Protein AF-A0A0Q7A049-F1 (afdb_monomer_lite)

Radius of gyration: 26.66 Å; chains: 1; bounding box: 45×26×70 Å

Sequence (89 aa):
MKSLGNETLKAVDDLVEIGGFASADEAVLAAIEAWHRETDEHAEQLEAIRLRVRRSIDDPRPSLSIEEVDAALDEMMAEPRPVSGRAAR

Secondary structure (DSSP, 8-state):
-PPPPHHHHHHHHHHHHTTS-SSHHHHHHHHHHHHHHHHHHHHHHHHHHHHHHHHHHS--SPP--HHHHHHHHHHHHHS----------

Foldseek 3Di:
DDDDDPVLVVVLVVCVVVVVDVDSVRSVVVVVVVVVVVVVVVVVVVVVVVVVVVCVVPPPDDDDDPVRVVVVVVVVVPDPPPPPDDDPD

Structure (mmCIF, N/CA/C/O backbone):
data_AF-A0A0Q7A049-F1
#
_entry.id   AF-A0A0Q7A049-F1
#
loop_
_atom_site.group_PDB
_atom_site.id
_atom_site.type_symbol
_atom_site.label_atom_id
_atom_site.label_alt_id
_atom_site.label_comp_id
_atom_site.label_asym_id
_atom_site.label_entity_id
_atom_site.label_seq_id
_atom_site.pdbx_PDB_ins_code
_atom_site.Cartn_x
_atom_site.Cartn_y
_atom_site.Cartn_z
_atom_site.occupancy
_atom_site.B_iso_or_equiv
_atom_site.auth_seq_id
_atom_site.auth_comp_id
_atom_site.auth_asym_id
_atom_site.auth_atom_id
_atom_site.pdbx_PDB_model_num
ATOM 1 N N . MET A 1 1 ? 0.424 -7.968 31.524 1.00 45.19 1 MET A N 1
ATOM 2 C CA . MET A 1 1 ? -0.704 -7.495 30.698 1.00 45.19 1 MET A CA 1
ATOM 3 C C . MET A 1 1 ? -0.165 -6.378 29.818 1.00 45.19 1 MET A C 1
ATOM 5 O O . MET A 1 1 ? 0.361 -5.423 30.373 1.00 45.19 1 MET A O 1
ATOM 9 N N . LYS A 1 2 ? -0.138 -6.536 28.488 1.00 59.84 2 LYS A N 1
ATOM 10 C CA . LYS A 1 2 ? 0.267 -5.434 27.599 1.00 59.84 2 LYS A CA 1
ATOM 11 C C . LYS A 1 2 ? -0.904 -4.449 27.550 1.00 59.84 2 LYS 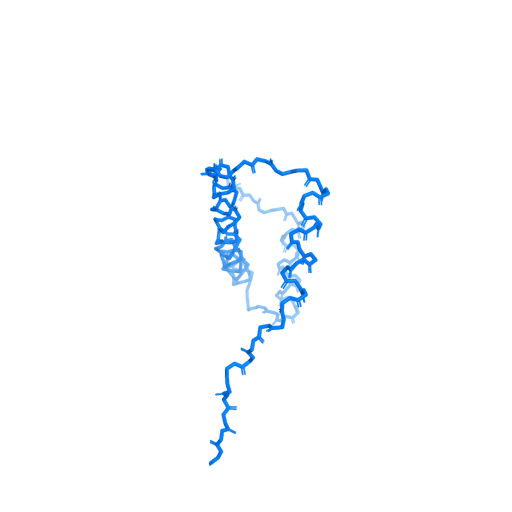A C 1
ATOM 13 O O . LYS A 1 2 ? -1.998 -4.855 27.182 1.00 59.84 2 LYS A O 1
ATOM 18 N N . SER A 1 3 ? -0.681 -3.222 28.010 1.00 79.81 3 SER A N 1
ATOM 19 C CA . SER A 1 3 ? -1.668 -2.140 27.973 1.00 79.81 3 SER A CA 1
ATOM 20 C C . SER A 1 3 ? -1.504 -1.355 26.681 1.00 79.81 3 SER A C 1
ATOM 22 O O . SER A 1 3 ? -0.375 -1.172 26.221 1.00 79.81 3 SER A O 1
ATOM 24 N N . LEU A 1 4 ? -2.612 -0.865 26.132 1.00 82.81 4 LEU A N 1
ATOM 25 C CA . LEU A 1 4 ? -2.572 0.177 25.113 1.00 82.81 4 LEU A CA 1
ATOM 26 C C . LEU A 1 4 ? -1.974 1.460 25.709 1.00 82.81 4 LEU A C 1
ATOM 28 O O . LEU A 1 4 ? -2.059 1.692 26.922 1.00 82.81 4 LEU A O 1
ATOM 32 N N . GLY A 1 5 ? -1.332 2.261 24.857 1.00 91.38 5 GLY A N 1
ATOM 33 C CA . GLY A 1 5 ? -0.836 3.581 25.232 1.00 91.38 5 GLY A CA 1
ATOM 34 C C . GLY A 1 5 ? -1.993 4.533 25.534 1.00 91.38 5 GLY A C 1
ATOM 35 O O . GLY A 1 5 ? -3.088 4.383 24.992 1.00 91.38 5 GLY A O 1
ATOM 36 N N . ASN A 1 6 ? -1.748 5.527 26.389 1.00 90.62 6 ASN A N 1
ATOM 37 C CA . ASN A 1 6 ? -2.776 6.489 26.801 1.00 90.62 6 ASN A CA 1
ATOM 38 C C . ASN A 1 6 ? -3.359 7.271 25.607 1.00 90.62 6 ASN A C 1
ATOM 40 O O . ASN A 1 6 ? -4.544 7.580 25.574 1.00 90.62 6 ASN A O 1
ATOM 44 N N . GLU A 1 7 ? -2.535 7.542 24.594 1.00 92.00 7 GLU A N 1
ATOM 45 C CA . GLU A 1 7 ? -2.962 8.166 23.336 1.00 92.00 7 GLU A CA 1
ATOM 46 C C . GLU A 1 7 ? -3.946 7.294 22.541 1.00 92.00 7 GLU A C 1
ATOM 48 O O . GLU A 1 7 ? -4.934 7.799 22.018 1.00 92.00 7 GLU A O 1
ATOM 53 N N . THR A 1 8 ? -3.713 5.979 22.493 1.00 92.69 8 THR A N 1
ATOM 54 C CA . THR A 1 8 ? -4.570 5.026 21.781 1.00 92.69 8 THR A CA 1
ATOM 55 C C . THR A 1 8 ? -5.910 4.881 22.485 1.00 92.69 8 THR A C 1
ATOM 57 O O . THR A 1 8 ? -6.941 4.871 21.825 1.00 92.69 8 THR A O 1
ATOM 60 N N . LEU A 1 9 ? -5.899 4.814 23.820 1.00 92.06 9 LEU A N 1
ATOM 61 C CA . LEU A 1 9 ? -7.125 4.781 24.617 1.00 92.06 9 LEU A CA 1
ATOM 62 C C . LEU A 1 9 ? -7.953 6.047 24.396 1.00 92.06 9 LEU A C 1
ATOM 64 O O . LEU A 1 9 ? -9.133 5.946 24.085 1.00 92.06 9 LEU A O 1
ATOM 68 N N . LYS A 1 10 ? -7.311 7.221 24.433 1.00 93.88 10 LYS A N 1
ATOM 69 C CA . LYS A 1 10 ? -7.986 8.484 24.135 1.00 93.88 10 LYS A CA 1
ATOM 70 C C . LYS A 1 10 ? -8.601 8.497 22.731 1.00 93.88 10 LYS A C 1
ATOM 72 O O . LYS A 1 10 ? -9.731 8.936 22.577 1.00 93.88 10 LYS A O 1
ATOM 77 N N . ALA A 1 11 ? -7.878 8.027 21.717 1.00 93.69 11 ALA A N 1
ATOM 78 C CA . ALA A 1 11 ? -8.402 7.984 20.354 1.00 93.69 11 ALA A CA 1
ATOM 79 C C . ALA A 1 11 ? -9.622 7.054 20.228 1.00 93.69 11 ALA A C 1
ATOM 81 O O . ALA A 1 11 ? -10.563 7.374 19.508 1.00 93.69 11 ALA A O 1
ATOM 82 N N . VAL A 1 12 ? -9.617 5.919 20.934 1.00 92.88 12 VAL A N 1
ATOM 83 C CA . VAL A 1 12 ? -10.760 4.997 20.978 1.00 92.88 12 VAL A CA 1
ATOM 84 C C . VAL A 1 12 ? -11.953 5.636 21.690 1.00 92.88 12 VAL A C 1
ATOM 86 O O . VAL A 1 12 ? -13.064 5.567 21.169 1.00 92.88 12 VAL A O 1
ATOM 89 N N . ASP A 1 13 ? -11.732 6.303 22.823 1.00 93.00 13 ASP A N 1
ATOM 90 C CA . ASP A 1 13 ? -12.793 7.012 23.546 1.00 93.00 13 ASP A CA 1
ATOM 91 C C . ASP A 1 13 ? -13.398 8.133 22.689 1.00 93.00 13 ASP A C 1
ATOM 93 O O . ASP A 1 13 ? -14.618 8.207 22.554 1.00 93.00 13 ASP A O 1
ATOM 97 N N . ASP A 1 14 ? -12.563 8.937 22.022 1.00 94.50 14 ASP A N 1
ATOM 98 C CA . ASP A 1 14 ? -13.014 10.013 21.133 1.00 94.50 14 ASP A CA 1
ATOM 99 C C . ASP A 1 14 ? -13.912 9.458 19.998 1.00 94.50 14 ASP A C 1
ATOM 101 O O . ASP A 1 14 ? -14.916 10.075 19.639 1.00 94.50 14 ASP A O 1
ATOM 105 N N . LEU A 1 15 ? -13.605 8.270 19.452 1.00 92.38 15 LEU A N 1
ATOM 106 C CA . LEU A 1 15 ? -14.416 7.605 18.417 1.00 92.38 15 LEU A CA 1
ATOM 107 C C . LEU A 1 15 ? -15.786 7.130 18.930 1.00 92.38 15 LEU A C 1
ATOM 109 O O . LEU A 1 15 ? -16.764 7.132 18.176 1.00 92.38 15 LEU A O 1
ATOM 113 N N . VAL A 1 16 ? -15.867 6.730 20.198 1.00 95.31 16 VAL A N 1
ATOM 114 C CA . VAL A 1 16 ? -17.129 6.356 20.851 1.00 95.31 16 VAL A CA 1
ATOM 115 C C . VAL A 1 16 ? -17.944 7.605 21.188 1.00 95.31 16 VAL A C 1
ATOM 117 O O . VAL A 1 16 ? -19.146 7.638 20.928 1.00 95.31 16 VAL A O 1
ATOM 120 N N . GLU A 1 17 ? -17.307 8.662 21.701 1.00 94.25 17 GLU A N 1
ATOM 121 C CA . GLU A 1 17 ? -17.970 9.923 22.064 1.00 94.25 17 GLU A CA 1
ATOM 122 C C . GL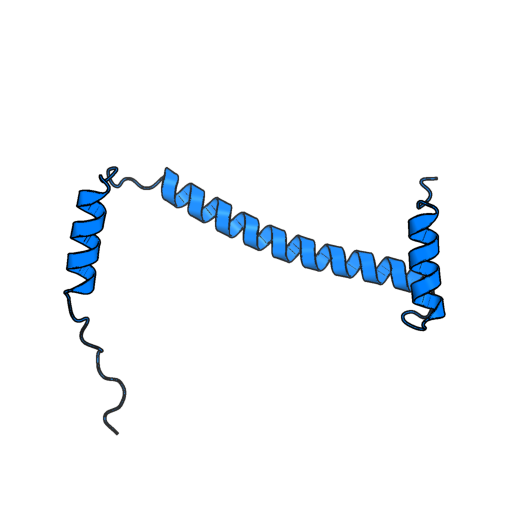U A 1 17 ? -18.656 10.600 20.871 1.00 94.25 17 GLU A C 1
ATOM 124 O O . GLU A 1 17 ? -19.764 11.122 21.008 1.00 94.25 17 GLU A O 1
ATOM 129 N N . ILE A 1 18 ? -18.046 10.553 19.681 1.00 95.69 18 ILE A N 1
ATOM 130 C CA . ILE A 1 18 ? -18.661 11.081 18.451 1.00 95.69 18 ILE A CA 1
ATOM 131 C C . ILE A 1 18 ? -19.750 10.161 17.872 1.00 95.69 18 ILE A C 1
ATOM 133 O O . ILE A 1 18 ? -20.334 10.482 16.836 1.00 95.69 18 ILE A O 1
ATOM 137 N N . GLY A 1 19 ? -20.021 9.021 18.515 1.00 91.50 19 GLY A N 1
ATOM 138 C CA . GLY A 1 19 ? -21.004 8.031 18.077 1.00 91.50 19 GLY A CA 1
ATOM 139 C C . GLY A 1 19 ? -20.555 7.189 16.882 1.00 91.50 19 GLY A C 1
ATOM 140 O O . GLY A 1 19 ? -21.402 6.622 16.194 1.00 91.50 19 GLY A O 1
ATOM 141 N N . GLY A 1 20 ? -19.248 7.117 16.608 1.00 89.50 20 GLY A N 1
ATOM 142 C CA . GLY A 1 20 ? -18.695 6.284 15.537 1.00 89.50 20 GLY A CA 1
ATOM 143 C C . GLY A 1 20 ? -18.802 4.786 15.830 1.00 89.50 20 GLY A C 1
ATOM 144 O O . GLY A 1 20 ? -18.934 3.996 14.899 1.00 89.50 20 GLY A O 1
ATOM 145 N N . PHE A 1 21 ? -18.798 4.410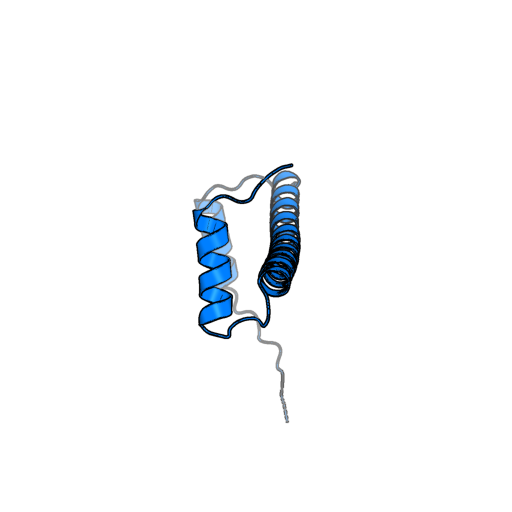 17.113 1.00 94.00 21 PHE A N 1
ATOM 146 C CA . PHE A 1 21 ? -18.964 3.037 17.599 1.00 94.00 21 PHE A CA 1
ATOM 147 C C . PHE A 1 21 ? -19.768 3.026 18.904 1.00 94.00 21 PHE A C 1
ATOM 149 O O . PHE A 1 21 ? -19.746 4.000 19.657 1.00 94.00 21 PHE A O 1
ATOM 156 N N . ALA A 1 22 ? -20.460 1.925 19.203 1.00 92.12 22 ALA A N 1
ATOM 157 C CA . ALA A 1 22 ? -21.251 1.782 20.426 1.00 92.12 22 ALA A CA 1
ATOM 158 C C . ALA A 1 22 ? -20.391 1.449 21.657 1.00 92.12 22 ALA A C 1
ATOM 160 O O . ALA A 1 22 ? -20.857 1.582 22.791 1.00 92.12 22 ALA A O 1
ATOM 161 N N . SER A 1 23 ? -19.149 0.995 21.454 1.00 94.25 23 SER A N 1
ATOM 162 C CA . SER A 1 23 ? -18.202 0.701 22.532 1.00 94.25 23 SER A CA 1
ATOM 163 C C . SER A 1 23 ? -16.744 0.757 22.073 1.00 94.25 23 SER A C 1
ATOM 165 O O . SER A 1 23 ? -16.444 0.646 20.883 1.00 94.25 23 SER A O 1
ATOM 167 N N . ALA A 1 24 ? -15.830 0.872 23.040 1.00 92.31 24 ALA A N 1
ATOM 168 C CA . ALA A 1 24 ? -14.391 0.815 22.796 1.00 92.31 24 ALA A CA 1
ATOM 169 C C . ALA A 1 24 ? -13.952 -0.535 22.195 1.00 92.31 24 ALA A C 1
ATOM 171 O O . ALA A 1 24 ? -13.145 -0.562 21.269 1.00 92.31 24 ALA A O 1
ATOM 172 N N . ASP A 1 25 ? -14.521 -1.647 22.674 1.00 93.19 25 ASP A N 1
ATOM 173 C CA . ASP A 1 25 ? -14.234 -2.990 22.152 1.00 93.19 25 ASP A CA 1
ATOM 174 C C . ASP A 1 25 ? -14.637 -3.121 20.677 1.00 93.19 25 ASP A C 1
ATOM 176 O O . ASP A 1 25 ? -13.880 -3.665 19.874 1.00 93.19 25 ASP A O 1
ATOM 180 N N . GLU A 1 26 ? -15.797 -2.577 20.298 1.00 93.94 26 GLU A N 1
ATOM 181 C CA . GLU A 1 26 ? -16.252 -2.554 18.904 1.00 93.94 26 GLU A CA 1
ATOM 182 C C . GLU A 1 26 ? -15.311 -1.732 18.013 1.00 93.94 26 GLU A C 1
ATOM 184 O O . GLU A 1 26 ? -14.928 -2.193 16.938 1.00 93.94 26 GLU A O 1
ATOM 189 N N . ALA A 1 27 ? -14.878 -0.556 18.478 1.00 93.69 27 ALA A N 1
ATOM 190 C CA . ALA A 1 27 ? -13.930 0.284 17.749 1.00 93.69 27 ALA A CA 1
ATOM 191 C C . ALA A 1 27 ? -12.585 -0.430 17.516 1.00 93.69 27 ALA A C 1
ATOM 193 O O . ALA A 1 27 ? -12.020 -0.372 16.422 1.00 93.69 27 ALA A O 1
ATOM 194 N N . VAL A 1 28 ? -12.080 -1.146 18.527 1.00 93.25 28 VAL A N 1
ATOM 195 C CA . VAL A 1 28 ? -10.829 -1.912 18.423 1.00 93.25 28 VAL A CA 1
ATOM 196 C C . VAL A 1 28 ? -10.980 -3.106 17.479 1.00 93.25 28 VAL A C 1
ATOM 198 O O . VAL A 1 28 ? -10.098 -3.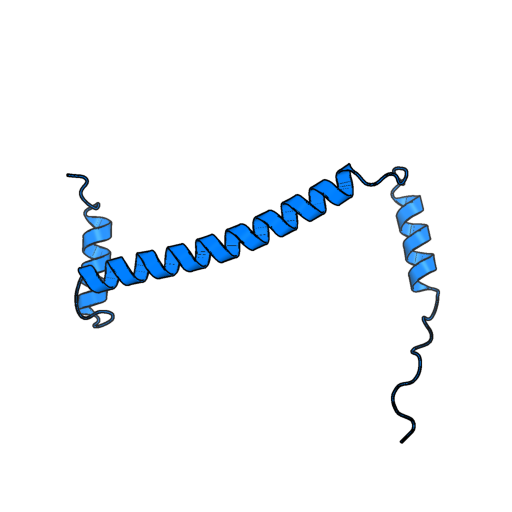333 16.650 1.00 93.25 28 VAL A O 1
ATOM 201 N N . LEU A 1 29 ? -12.086 -3.853 17.558 1.00 93.88 29 LEU A N 1
ATOM 202 C CA . LEU A 1 29 ? -12.356 -4.966 16.642 1.00 93.88 29 LEU A CA 1
ATOM 203 C C . LEU A 1 29 ? -12.449 -4.486 15.189 1.00 93.88 29 LEU A C 1
ATOM 205 O O . LEU A 1 29 ? -11.801 -5.063 14.316 1.00 93.88 29 LEU A O 1
ATOM 209 N N . ALA A 1 30 ? -13.163 -3.387 14.940 1.00 94.19 30 ALA A N 1
ATOM 210 C CA . ALA A 1 30 ? -13.268 -2.790 13.613 1.00 94.19 30 ALA A CA 1
ATOM 211 C C . ALA A 1 30 ? -11.900 -2.347 13.061 1.00 94.19 30 ALA A C 1
ATOM 213 O O . ALA A 1 30 ? -11.608 -2.555 11.882 1.00 94.19 30 ALA A O 1
ATOM 214 N N . ALA A 1 31 ? -11.032 -1.783 13.908 1.00 92.56 31 ALA A N 1
ATOM 215 C CA . ALA A 1 31 ? -9.672 -1.419 13.515 1.00 92.56 31 ALA A CA 1
ATOM 216 C C . ALA A 1 31 ? -8.823 -2.647 13.138 1.00 92.56 31 ALA A C 1
ATOM 218 O O . ALA A 1 31 ? -8.081 -2.607 12.156 1.00 92.56 31 ALA A O 1
ATOM 219 N N . ILE A 1 32 ? -8.953 -3.753 13.878 1.00 93.12 32 ILE A N 1
ATOM 220 C CA . ILE A 1 32 ? -8.266 -5.018 13.575 1.00 93.12 32 ILE A CA 1
ATOM 221 C C . ILE A 1 32 ? -8.760 -5.605 12.245 1.00 93.12 32 ILE A C 1
ATOM 223 O O . ILE A 1 32 ? -7.949 -6.040 11.429 1.00 93.12 32 ILE A O 1
ATOM 227 N N . GLU A 1 33 ? -10.069 -5.594 11.991 1.00 92.62 33 GLU A N 1
ATOM 228 C CA . GLU A 1 33 ? -10.637 -6.069 10.722 1.00 92.62 33 GLU A CA 1
ATOM 229 C C . GLU A 1 33 ? -10.184 -5.225 9.525 1.00 92.62 33 GLU A C 1
ATOM 231 O O . GLU A 1 33 ? -9.855 -5.769 8.467 1.00 92.62 33 GLU A O 1
ATOM 236 N N . ALA A 1 34 ? -10.142 -3.899 9.685 1.00 92.75 34 ALA A N 1
ATOM 237 C CA . ALA A 1 34 ? -9.626 -2.995 8.663 1.00 92.75 34 ALA A CA 1
ATOM 238 C C . ALA A 1 34 ? -8.145 -3.277 8.368 1.00 92.75 34 ALA A C 1
ATOM 240 O O . ALA A 1 34 ? -7.766 -3.407 7.205 1.00 92.75 34 ALA A O 1
ATOM 241 N N . TRP A 1 35 ? -7.337 -3.461 9.415 1.00 89.94 35 TRP A N 1
ATOM 242 C CA . TRP A 1 35 ? -5.926 -3.813 9.285 1.00 89.94 35 TRP A CA 1
ATOM 243 C C . TRP A 1 35 ? -5.713 -5.145 8.559 1.00 89.94 35 TRP A C 1
ATOM 245 O O . TRP A 1 35 ? -4.844 -5.243 7.694 1.00 89.94 35 TRP A O 1
ATOM 255 N N . HIS A 1 36 ? -6.499 -6.176 8.884 1.00 88.56 36 HIS A N 1
ATOM 256 C CA . HIS A 1 36 ? -6.409 -7.469 8.200 1.00 88.56 36 HIS A CA 1
ATOM 257 C C . HIS A 1 36 ? -6.694 -7.342 6.704 1.00 88.56 36 HIS A C 1
ATOM 259 O O . HIS A 1 36 ? -5.921 -7.848 5.896 1.00 88.56 36 HIS A O 1
ATOM 265 N N . ARG A 1 37 ? -7.744 -6.603 6.339 1.00 88.44 37 ARG A N 1
ATOM 266 C CA . ARG A 1 37 ? -8.101 -6.357 4.937 1.00 88.44 37 ARG A CA 1
ATOM 267 C C . ARG A 1 37 ? -6.988 -5.643 4.173 1.00 88.44 37 ARG A C 1
ATOM 269 O O . ARG A 1 37 ? -6.614 -6.078 3.091 1.00 88.44 37 ARG A O 1
ATOM 276 N N . GLU A 1 38 ? -6.434 -4.583 4.756 1.00 87.12 38 GLU A N 1
ATOM 277 C CA . GLU A 1 38 ? -5.322 -3.840 4.157 1.00 87.12 38 GLU A CA 1
ATOM 278 C C . GLU A 1 38 ? -4.070 -4.722 4.022 1.00 87.12 38 GLU A C 1
ATOM 280 O O . GLU A 1 38 ? -3.412 -4.721 2.981 1.00 87.12 38 GLU A O 1
ATOM 285 N N . THR A 1 39 ? -3.776 -5.534 5.042 1.00 84.38 39 THR A N 1
ATOM 286 C CA . THR A 1 39 ? -2.641 -6.468 5.038 1.00 84.38 39 THR A CA 1
ATOM 287 C C . THR A 1 39 ? -2.762 -7.501 3.918 1.00 84.38 39 THR A C 1
ATOM 289 O O . THR A 1 39 ? -1.764 -7.785 3.252 1.00 84.38 39 THR A O 1
ATOM 292 N N . ASP A 1 40 ? -3.959 -8.038 3.682 1.00 82.31 40 ASP A N 1
ATOM 293 C CA . ASP A 1 40 ? -4.205 -9.011 2.614 1.00 82.31 40 ASP A CA 1
ATOM 294 C C . ASP A 1 40 ? -4.023 -8.372 1.225 1.00 82.31 40 ASP A C 1
ATOM 296 O O . ASP A 1 40 ? -3.290 -8.902 0.387 1.00 82.31 40 ASP A O 1
ATOM 300 N N . GLU A 1 41 ? -4.582 -7.179 1.001 1.00 81.19 41 GLU A N 1
ATOM 301 C CA . GLU A 1 41 ? -4.405 -6.422 -0.249 1.00 81.19 41 GLU A CA 1
ATOM 302 C C . GLU A 1 41 ? -2.924 -6.083 -0.514 1.00 81.19 41 GLU A C 1
ATOM 304 O O . GLU A 1 41 ? -2.424 -6.179 -1.642 1.00 81.19 41 GLU A O 1
ATOM 309 N N . HIS A 1 42 ? -2.183 -5.729 0.538 1.00 81.81 42 HIS A N 1
ATOM 310 C CA . HIS A 1 42 ? -0.754 -5.431 0.447 1.00 81.81 42 HIS A CA 1
ATOM 311 C C . HIS A 1 42 ? 0.081 -6.686 0.171 1.00 81.81 42 HIS A C 1
ATOM 313 O O . HIS A 1 42 ? 1.080 -6.617 -0.553 1.00 81.81 42 HIS A O 1
ATOM 319 N N . ALA A 1 43 ? -0.321 -7.841 0.709 1.00 86.56 43 ALA A N 1
ATOM 320 C CA . ALA A 1 43 ? 0.335 -9.113 0.434 1.00 86.56 43 ALA A CA 1
ATOM 321 C C . ALA A 1 43 ? 0.196 -9.502 -1.046 1.00 86.56 43 ALA A C 1
ATOM 323 O O . ALA A 1 43 ? 1.190 -9.873 -1.675 1.00 86.56 43 ALA A O 1
ATOM 324 N N . GLU A 1 44 ? -0.993 -9.344 -1.632 1.00 86.94 44 GLU A N 1
ATOM 325 C CA . GLU A 1 44 ? -1.227 -9.600 -3.059 1.00 86.94 44 GLU A CA 1
ATOM 326 C C . GLU A 1 44 ? -0.388 -8.680 -3.955 1.00 86.94 44 GLU A C 1
ATOM 328 O O . GLU A 1 44 ? 0.262 -9.139 -4.903 1.00 86.94 44 GLU A O 1
ATOM 333 N N . GLN A 1 45 ? -0.339 -7.383 -3.633 1.00 89.94 45 GLN A N 1
ATOM 334 C CA . GLN A 1 45 ? 0.480 -6.423 -4.371 1.00 89.94 45 GLN A CA 1
ATOM 335 C C . GLN A 1 45 ? 1.971 -6.774 -4.291 1.00 89.94 45 GLN A C 1
ATOM 337 O O . GLN A 1 45 ? 2.687 -6.726 -5.300 1.00 89.94 45 GLN A O 1
ATOM 342 N N . LEU A 1 46 ? 2.448 -7.159 -3.107 1.00 93.62 46 LEU A N 1
ATOM 343 C CA . LEU A 1 46 ? 3.837 -7.545 -2.897 1.00 93.62 46 LEU A CA 1
ATOM 344 C C . LEU A 1 46 ? 4.199 -8.815 -3.678 1.00 93.62 46 LEU A C 1
ATOM 346 O O . LEU A 1 46 ? 5.272 -8.871 -4.284 1.00 93.62 46 LEU A O 1
ATOM 350 N N . GLU A 1 47 ? 3.310 -9.807 -3.721 1.00 94.62 47 GLU A N 1
ATOM 351 C CA . GLU A 1 47 ? 3.504 -11.016 -4.526 1.00 94.62 47 GLU A CA 1
ATOM 352 C C . GLU A 1 47 ? 3.521 -10.714 -6.029 1.00 94.62 47 GLU A C 1
ATOM 354 O O . GLU A 1 47 ? 4.391 -11.214 -6.749 1.00 94.62 47 GLU A O 1
ATOM 359 N N . ALA A 1 48 ? 2.651 -9.823 -6.513 1.00 95.00 48 ALA A N 1
ATOM 360 C CA . ALA A 1 48 ? 2.674 -9.386 -7.908 1.00 95.00 48 ALA A CA 1
ATOM 361 C C . ALA A 1 48 ? 4.016 -8.729 -8.287 1.00 95.00 48 ALA A C 1
ATOM 363 O O . ALA A 1 48 ? 4.577 -9.009 -9.355 1.00 95.00 48 ALA A O 1
ATOM 364 N N . ILE A 1 49 ? 4.573 -7.897 -7.398 1.00 95.69 49 ILE A N 1
ATOM 365 C CA . ILE A 1 49 ? 5.893 -7.278 -7.582 1.00 95.69 49 ILE A CA 1
ATOM 366 C C . ILE A 1 49 ? 6.993 -8.343 -7.575 1.00 95.69 49 ILE A C 1
ATOM 368 O O . ILE A 1 49 ? 7.814 -8.374 -8.495 1.00 95.69 49 ILE A O 1
ATOM 372 N N . ARG A 1 50 ? 7.004 -9.242 -6.582 1.00 96.25 50 ARG A N 1
ATOM 373 C CA . ARG A 1 50 ? 7.992 -10.332 -6.477 1.00 96.25 50 ARG A CA 1
ATOM 374 C C . ARG A 1 50 ? 8.000 -11.206 -7.725 1.00 96.25 50 ARG A C 1
ATOM 376 O O . ARG A 1 50 ? 9.073 -11.513 -8.245 1.00 96.25 50 ARG A O 1
ATOM 383 N N . LEU A 1 51 ? 6.825 -11.552 -8.246 1.00 97.00 51 LEU A N 1
ATOM 384 C CA . LEU A 1 51 ? 6.693 -12.342 -9.464 1.00 97.00 51 LEU A CA 1
ATOM 385 C C . LEU A 1 51 ? 7.223 -11.591 -10.692 1.00 97.00 51 LEU A C 1
ATOM 387 O O . LEU A 1 51 ? 7.925 -12.182 -11.513 1.00 97.00 51 LEU A O 1
ATOM 391 N N . ARG A 1 52 ? 6.934 -10.290 -10.819 1.00 96.94 52 ARG A N 1
ATOM 392 C CA . ARG A 1 52 ? 7.465 -9.454 -11.909 1.00 96.94 52 ARG A CA 1
ATOM 393 C C . ARG A 1 52 ? 8.990 -9.358 -11.858 1.00 96.94 52 ARG A C 1
ATOM 395 O O . ARG A 1 52 ? 9.635 -9.495 -12.893 1.00 96.94 52 ARG A O 1
ATOM 402 N N . VAL A 1 53 ? 9.556 -9.167 -10.668 1.00 97.06 53 VAL A N 1
ATOM 403 C CA . VAL A 1 53 ? 11.011 -9.135 -10.460 1.00 97.06 53 VAL A CA 1
ATOM 404 C C . VAL A 1 53 ? 11.632 -10.479 -10.824 1.00 97.06 53 VAL A C 1
ATOM 406 O O . VAL A 1 53 ? 12.583 -10.512 -11.597 1.00 97.06 53 VAL A O 1
ATOM 409 N N . ARG A 1 54 ? 11.065 -11.593 -10.342 1.00 96.31 54 ARG A N 1
ATOM 410 C CA . ARG A 1 54 ? 11.542 -12.942 -10.676 1.00 96.31 54 ARG A CA 1
ATOM 411 C C . ARG A 1 54 ? 11.557 -13.175 -12.186 1.00 96.31 54 ARG A C 1
ATOM 413 O O . ARG A 1 54 ? 12.583 -1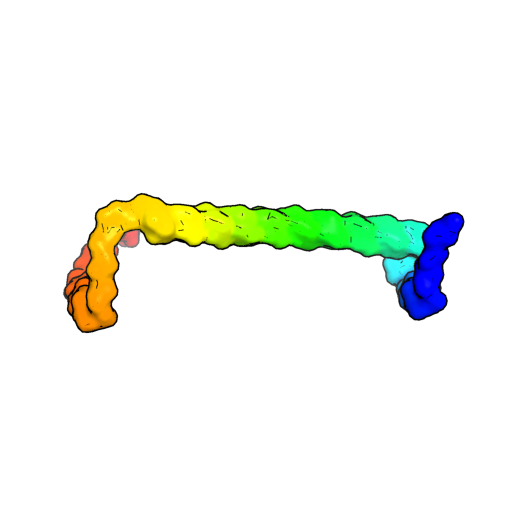3.572 -12.716 1.00 96.31 54 ARG A O 1
ATOM 420 N N . ARG A 1 55 ? 10.464 -12.838 -12.880 1.00 95.81 55 ARG A N 1
ATOM 421 C CA . ARG A 1 55 ? 10.378 -12.932 -14.348 1.00 95.81 55 AR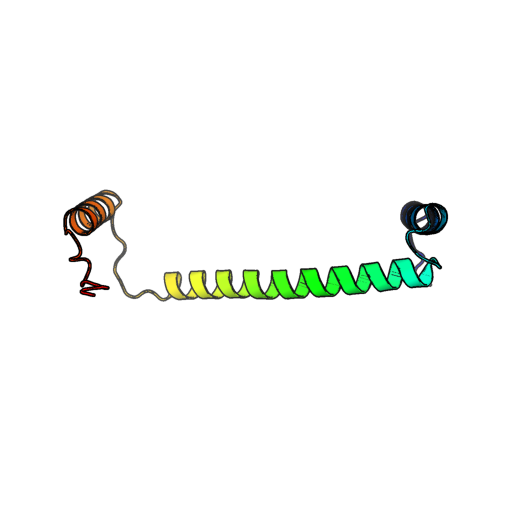G A CA 1
ATOM 422 C C . ARG A 1 55 ? 11.439 -12.099 -15.063 1.00 95.81 55 ARG A C 1
ATOM 424 O O . ARG A 1 55 ? 11.913 -12.530 -16.098 1.00 95.81 55 ARG A O 1
ATOM 431 N N . SER A 1 56 ? 11.786 -10.925 -14.533 1.00 92.44 56 SER A N 1
ATOM 432 C CA . SER A 1 56 ? 12.833 -10.075 -15.107 1.00 92.44 56 SER A CA 1
ATOM 433 C C . SER A 1 56 ? 14.237 -10.627 -14.870 1.00 92.44 56 SER A C 1
ATOM 435 O O . SER A 1 56 ? 15.095 -10.448 -15.723 1.00 92.44 56 SER A O 1
ATOM 437 N N . ILE A 1 57 ? 14.484 -11.246 -13.712 1.00 95.50 57 ILE A N 1
ATOM 438 C CA . ILE A 1 57 ? 15.779 -11.862 -13.381 1.00 95.50 57 ILE A CA 1
ATOM 439 C C . ILE A 1 57 ? 15.990 -13.136 -14.200 1.00 95.50 57 ILE A C 1
ATOM 441 O O . ILE A 1 57 ? 17.093 -13.384 -14.675 1.00 95.50 57 ILE A O 1
ATOM 445 N N . ASP A 1 58 ? 14.933 -13.927 -14.361 1.00 96.19 58 ASP A N 1
ATOM 446 C CA . ASP A 1 58 ? 14.973 -15.196 -15.082 1.00 96.19 58 ASP A CA 1
ATOM 447 C C . ASP A 1 58 ? 14.764 -15.014 -16.603 1.00 96.19 58 ASP A C 1
ATOM 449 O O . ASP A 1 58 ? 14.632 -16.005 -17.323 1.00 96.19 58 ASP A O 1
ATOM 453 N N . ASP A 1 59 ? 14.696 -13.774 -17.107 1.00 94.88 59 ASP A N 1
ATOM 454 C CA . ASP A 1 59 ? 14.525 -13.494 -18.536 1.00 94.88 59 ASP A CA 1
ATOM 455 C C . ASP A 1 59 ? 15.804 -13.888 -19.301 1.00 94.88 59 ASP A C 1
ATOM 457 O O . ASP A 1 59 ? 16.864 -13.309 -19.056 1.00 94.88 59 ASP A O 1
ATOM 461 N N . PRO A 1 60 ? 15.747 -14.864 -20.230 1.00 95.56 60 PRO A N 1
ATOM 462 C CA . PRO A 1 60 ? 16.927 -15.331 -20.954 1.00 95.56 60 PRO A CA 1
ATOM 463 C C . PRO A 1 60 ? 17.370 -14.375 -22.070 1.00 95.56 60 PRO A C 1
ATOM 465 O O . PRO A 1 60 ? 18.381 -14.638 -22.727 1.00 95.56 60 PRO A O 1
ATOM 468 N N . ARG A 1 61 ? 16.599 -13.316 -22.359 1.00 91.69 61 ARG A N 1
ATOM 469 C CA . ARG A 1 61 ? 16.938 -12.346 -23.404 1.00 91.69 61 ARG A CA 1
ATOM 470 C C . ARG A 1 61 ? 18.191 -11.549 -23.017 1.00 91.69 61 ARG A C 1
ATOM 472 O O . ARG A 1 61 ? 18.412 -11.286 -21.837 1.00 91.69 61 ARG A O 1
ATOM 479 N N . PRO A 1 62 ? 19.021 -11.159 -23.999 1.00 91.94 62 PRO A N 1
ATOM 480 C CA . PRO A 1 62 ? 20.212 -10.372 -23.721 1.00 91.94 62 PRO A CA 1
ATOM 481 C C . PRO A 1 62 ? 19.841 -8.982 -23.195 1.00 91.94 62 PRO A C 1
ATOM 483 O O . PRO A 1 62 ? 18.797 -8.426 -23.544 1.00 91.94 62 PRO A O 1
ATOM 486 N N . SER A 1 63 ? 20.729 -8.404 -22.388 1.00 91.94 63 SER A N 1
ATOM 487 C CA . SER A 1 63 ? 20.650 -6.990 -22.026 1.00 91.94 63 SER A CA 1
ATOM 488 C C . SER A 1 63 ? 20.775 -6.124 -23.279 1.00 91.94 63 SER A C 1
ATOM 490 O O . SER A 1 63 ? 21.654 -6.373 -24.102 1.00 91.94 63 SER A O 1
ATOM 492 N N . LEU A 1 64 ? 19.926 -5.104 -23.388 1.00 93.38 64 LEU A N 1
ATOM 493 C CA . LEU A 1 64 ? 19.945 -4.120 -24.470 1.00 93.38 64 LEU A CA 1
ATOM 494 C C . LEU A 1 64 ? 20.527 -2.794 -23.973 1.00 93.38 64 LEU A C 1
ATOM 496 O O . LEU A 1 64 ? 20.354 -2.440 -22.800 1.00 93.38 64 LEU A O 1
ATOM 500 N N . SER A 1 65 ? 21.194 -2.056 -24.857 1.00 96.75 65 SER A N 1
ATOM 501 C CA . SER A 1 65 ? 21.524 -0.650 -24.620 1.00 96.75 65 SER A CA 1
ATOM 502 C C . SER A 1 65 ? 20.267 0.221 -24.709 1.00 96.75 65 SER A C 1
ATOM 504 O O . SER A 1 65 ? 19.226 -0.205 -25.213 1.00 96.75 65 SER A O 1
ATOM 506 N N . ILE A 1 66 ? 20.345 1.457 -24.214 1.00 95.69 66 ILE A N 1
ATOM 507 C CA . ILE A 1 66 ? 19.198 2.369 -24.278 1.00 95.69 66 ILE A CA 1
ATOM 508 C C . ILE A 1 66 ? 18.848 2.729 -25.729 1.00 95.69 66 ILE A C 1
ATOM 510 O O . ILE A 1 66 ? 17.677 2.774 -26.079 1.00 95.69 66 ILE A O 1
ATOM 514 N N . GLU A 1 67 ? 19.851 2.863 -26.598 1.00 97.38 67 GLU A N 1
ATOM 515 C CA . GLU A 1 67 ? 19.674 3.154 -28.022 1.00 97.38 67 GLU A CA 1
ATOM 516 C C . GLU A 1 67 ? 18.986 1.998 -28.765 1.00 97.38 67 GLU A C 1
ATOM 518 O O . GLU A 1 67 ? 18.144 2.230 -29.631 1.00 97.38 67 GLU A O 1
ATOM 523 N N . GLU A 1 68 ? 19.319 0.749 -28.419 1.00 96.81 68 GLU A N 1
ATOM 524 C CA . GLU A 1 68 ? 18.661 -0.441 -28.974 1.00 96.81 68 GLU A CA 1
ATOM 525 C C . GLU A 1 68 ? 17.194 -0.532 -28.530 1.00 96.81 68 GLU A C 1
ATOM 527 O O . GLU A 1 68 ? 16.329 -0.916 -29.318 1.00 96.81 68 GLU A O 1
ATOM 532 N N . VAL A 1 69 ? 16.904 -0.155 -27.278 1.00 95.12 69 VAL A N 1
ATOM 533 C CA . VAL A 1 69 ? 15.532 -0.084 -26.758 1.00 95.12 69 VAL A CA 1
ATOM 534 C C . VAL A 1 69 ? 14.732 0.997 -27.479 1.00 95.12 69 VAL A C 1
ATOM 536 O O . VAL A 1 69 ? 13.621 0.713 -27.927 1.00 95.12 69 VAL A O 1
ATOM 539 N N . ASP A 1 70 ? 15.284 2.202 -27.620 1.00 96.00 70 ASP A N 1
ATOM 540 C CA . ASP A 1 70 ? 14.608 3.323 -28.279 1.00 96.00 70 ASP A CA 1
ATOM 541 C C . ASP A 1 70 ? 14.273 2.984 -29.738 1.00 96.00 70 ASP A C 1
ATOM 543 O O . ASP A 1 70 ? 13.127 3.138 -30.159 1.00 96.00 70 ASP A O 1
ATOM 547 N N . ALA A 1 71 ? 15.224 2.409 -30.482 1.00 95.56 71 ALA A N 1
ATOM 548 C CA . ALA A 1 71 ? 14.993 1.982 -31.861 1.00 95.56 71 ALA A CA 1
ATOM 549 C C . ALA A 1 71 ? 13.879 0.923 -31.974 1.00 95.56 71 ALA A C 1
ATOM 551 O O . ALA A 1 71 ? 13.015 1.023 -32.847 1.00 95.56 71 ALA A O 1
ATOM 552 N N . ALA A 1 72 ? 13.865 -0.070 -31.077 1.00 91.50 72 ALA A N 1
ATOM 553 C CA . ALA A 1 72 ? 12.834 -1.108 -31.063 1.00 91.50 72 ALA A CA 1
ATOM 554 C C . ALA A 1 72 ? 11.444 -0.553 -30.698 1.00 91.50 72 ALA A C 1
ATOM 556 O O . ALA A 1 72 ? 10.426 -1.012 -31.222 1.00 91.50 72 ALA A O 1
ATOM 557 N N . LEU A 1 73 ? 11.382 0.433 -29.798 1.00 93.38 73 LEU A N 1
ATOM 558 C CA . LEU A 1 73 ? 10.137 1.112 -29.439 1.00 93.38 73 LEU A CA 1
ATOM 559 C C . LEU A 1 73 ? 9.604 1.962 -30.595 1.00 93.38 73 LEU A C 1
ATOM 561 O O . LEU A 1 73 ? 8.407 1.896 -30.881 1.00 93.38 73 LEU A O 1
ATOM 565 N N . ASP A 1 74 ? 10.473 2.715 -31.271 1.00 94.25 74 ASP A N 1
ATOM 566 C CA . ASP A 1 74 ? 10.114 3.515 -32.443 1.00 94.25 74 ASP A CA 1
ATOM 567 C C . ASP A 1 74 ? 9.568 2.635 -33.575 1.00 94.25 74 ASP A C 1
ATOM 569 O O . ASP A 1 74 ? 8.528 2.955 -34.154 1.00 94.25 74 ASP A O 1
ATOM 573 N N . GLU A 1 75 ? 10.199 1.486 -33.839 1.00 92.56 75 GLU A N 1
ATOM 574 C CA . GLU A 1 75 ? 9.713 0.497 -34.810 1.00 92.56 75 GLU A CA 1
ATOM 575 C C . GLU A 1 75 ? 8.326 -0.041 -34.422 1.00 92.56 75 GLU A C 1
ATOM 577 O O . GLU A 1 75 ? 7.392 -0.006 -35.226 1.00 92.56 75 GLU A O 1
ATOM 582 N N . MET A 1 76 ? 8.147 -0.452 -33.162 1.00 88.88 76 MET A N 1
ATOM 583 C CA . MET A 1 76 ? 6.871 -0.980 -32.669 1.00 88.88 76 MET A CA 1
ATOM 584 C C . MET A 1 76 ? 5.733 0.055 -32.733 1.00 88.88 76 MET A C 1
ATOM 586 O O . MET A 1 76 ? 4.570 -0.311 -32.916 1.00 88.88 76 MET A O 1
ATOM 590 N N . MET A 1 77 ? 6.041 1.342 -32.553 1.00 88.19 77 MET A N 1
ATOM 591 C CA . MET A 1 77 ? 5.067 2.434 -32.659 1.00 88.19 77 MET A CA 1
ATOM 592 C C . MET A 1 77 ? 4.798 2.857 -34.107 1.00 88.19 77 MET A C 1
ATOM 594 O O . MET A 1 77 ? 3.705 3.347 -34.401 1.00 88.19 77 MET A O 1
ATOM 598 N N . ALA A 1 78 ? 5.768 2.672 -35.005 1.00 87.44 78 ALA A N 1
ATOM 599 C CA . ALA A 1 78 ? 5.635 2.972 -36.425 1.00 87.44 78 ALA A CA 1
ATOM 600 C C . ALA A 1 78 ? 4.776 1.942 -37.175 1.00 87.44 78 ALA A C 1
ATOM 602 O O . ALA A 1 78 ? 4.215 2.284 -38.216 1.00 87.44 78 ALA A O 1
ATOM 603 N N . GLU A 1 79 ? 4.624 0.716 -36.660 1.00 71.62 79 GLU A N 1
ATOM 604 C CA . GLU A 1 79 ? 3.687 -0.270 -37.200 1.00 71.62 79 GLU A CA 1
ATOM 605 C C . GLU A 1 79 ? 2.231 0.089 -36.828 1.00 71.62 79 GLU A C 1
ATOM 607 O O . GLU A 1 79 ? 1.814 -0.098 -35.677 1.00 71.62 79 GLU A O 1
ATOM 612 N N . PRO A 1 80 ? 1.384 0.562 -37.769 1.00 65.56 80 PRO A N 1
ATOM 613 C CA . PRO A 1 80 ? -0.033 0.714 -37.492 1.00 65.56 80 PRO A CA 1
ATOM 614 C C . PRO A 1 80 ? -0.621 -0.681 -37.304 1.00 65.56 80 PRO A C 1
ATOM 616 O O . PRO A 1 80 ? -0.879 -1.400 -38.269 1.00 65.56 80 PRO A O 1
ATOM 619 N N . ARG A 1 81 ? -0.852 -1.076 -36.051 1.00 63.97 81 ARG A N 1
ATOM 620 C CA . ARG A 1 81 ? -1.578 -2.308 -35.745 1.00 63.97 81 ARG A CA 1
ATOM 621 C C . ARG A 1 81 ? -2.945 -2.190 -36.431 1.00 63.97 81 ARG A C 1
ATOM 623 O O . ARG A 1 81 ? -3.711 -1.302 -36.042 1.00 63.97 81 ARG A O 1
ATOM 630 N N . PRO A 1 82 ? -3.279 -3.008 -37.451 1.00 58.34 82 PRO A N 1
ATOM 631 C CA . PRO A 1 82 ? -4.597 -2.933 -38.051 1.00 58.34 82 PRO A CA 1
ATOM 632 C C . PRO A 1 82 ? -5.592 -3.228 -36.935 1.00 58.34 82 PRO A C 1
ATOM 634 O O . PRO A 1 82 ? -5.574 -4.306 -36.339 1.00 58.34 82 PRO A O 1
ATOM 637 N N . VAL A 1 83 ? -6.420 -2.237 -36.603 1.00 61.50 83 VAL A N 1
ATOM 638 C CA . VAL A 1 83 ? -7.538 -2.421 -35.684 1.00 61.50 83 VAL A CA 1
ATOM 639 C C . VAL A 1 83 ? -8.468 -3.388 -36.402 1.00 61.50 83 VAL A C 1
ATOM 641 O O . VAL A 1 83 ? -9.219 -2.988 -37.291 1.00 61.50 83 VAL A O 1
ATOM 644 N N . SER A 1 84 ? -8.337 -4.685 -36.118 1.00 61.88 84 SER A N 1
ATOM 645 C CA . SER A 1 84 ? -9.194 -5.694 -36.723 1.00 61.88 84 SER A CA 1
ATOM 646 C C . SER A 1 84 ? -10.633 -5.344 -36.354 1.00 61.88 84 SER A C 1
ATOM 648 O O . SER A 1 84 ? -10.995 -5.199 -35.184 1.00 61.88 84 SER A O 1
ATOM 650 N N . GLY A 1 85 ? -11.413 -5.057 -37.395 1.00 59.59 85 GLY A N 1
ATOM 651 C CA . GLY A 1 85 ? -12.689 -4.375 -37.290 1.00 59.59 85 GLY A CA 1
ATOM 652 C C . GLY A 1 85 ? -13.648 -5.078 -36.341 1.00 59.59 85 GLY A C 1
ATOM 653 O O . GLY A 1 85 ? -14.005 -6.240 -36.533 1.00 59.59 85 GLY A O 1
ATOM 654 N N . ARG A 1 86 ? -14.135 -4.329 -35.352 1.00 59.25 86 ARG A N 1
ATOM 655 C CA . ARG A 1 86 ? -15.402 -4.627 -34.693 1.00 59.25 86 ARG A CA 1
ATOM 656 C C . ARG A 1 86 ? -16.434 -3.607 -35.166 1.00 59.25 86 ARG A C 1
ATOM 658 O O . ARG A 1 86 ? -16.215 -2.408 -35.040 1.00 59.25 86 ARG A O 1
ATOM 665 N N . ALA A 1 87 ? -17.550 -4.150 -35.657 1.00 56.66 87 ALA A N 1
ATOM 666 C CA . ALA A 1 87 ? -18.801 -3.500 -36.054 1.00 56.66 87 ALA A CA 1
ATOM 667 C C . ALA A 1 87 ? -18.918 -3.022 -37.517 1.00 56.66 87 ALA A C 1
ATOM 669 O O . ALA A 1 87 ? -19.115 -1.840 -37.789 1.00 56.66 87 ALA A O 1
ATOM 670 N N . ALA A 1 88 ? -18.947 -3.976 -38.457 1.00 50.22 88 ALA A N 1
ATOM 671 C CA . ALA A 1 88 ? -19.974 -3.902 -39.498 1.00 50.22 88 ALA A CA 1
ATOM 672 C C . ALA A 1 88 ? -21.319 -4.224 -38.822 1.00 50.22 88 ALA A C 1
ATOM 674 O O . ALA A 1 88 ? -21.420 -5.229 -38.114 1.00 50.22 88 ALA A O 1
ATOM 675 N N . ARG A 1 89 ? -22.274 -3.300 -38.943 1.00 48.56 89 ARG A N 1
ATOM 676 C CA . ARG A 1 89 ? -23.662 -3.465 -38.493 1.00 48.56 89 ARG A CA 1
ATOM 677 C C . ARG A 1 89 ? -24.404 -4.450 -39.384 1.00 48.56 89 ARG A C 1
ATOM 679 O O . ARG A 1 89 ? -24.045 -4.512 -40.581 1.00 48.56 89 ARG A O 1
#

pLDDT: mean 87.35, std 12.71, range [45.19, 97.38]